Protein AF-A0A5N5H5I0-F1 (afdb_monomer)

Foldseek 3Di:
DLQVLLVVLVLVVLQVVCQVCVVVVNDDDPVSLVSNLSSCVSNVVVLSNVLSVLLRVLVVQLVVCLVVLVLVSNVVSLVSNVVSVVVPPDDDDQPAPVSLVSSLSSCVSVVNVVSNVVSVVVCVVSVHDDPPDPPPPPPPDD

Secondary structure (DSSP, 8-state):
-HHHHHHTT-HHHHHHHHHHHHHTT----HHHHHHHHHHHHHHT-HHHHHHHHHHHHHHHHHHHHHHHT-HHHHHHHHHHHHHHHHT--SS-----HHHHHHHHHHHHHTT-HHHHHHHHHHHHHTT---------------

Nearest PDB structures (foldseek):
  3qww-assembly1_A  TM=5.335E-01  e=7.896E-01  Mus musculus
  3ceq-assembly1_A  TM=4.896E-01  e=6.477E-01  Homo sapiens
  7ai4-assembly2_B  TM=5.114E-01  e=2.467E+00  Homo sapiens
  3ceq-assembly1_B  TM=4.580E-01  e=2.347E+00  Homo sapiens

Mean predicted aligned error: 10.32 Å

Solvent-accessible surface area (backbone atoms only — not c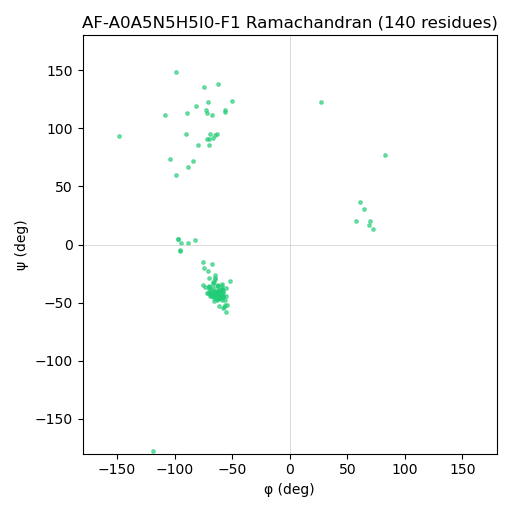omparable to full-atom values): 8029 Å² total; per-residue (Å²): 111,49,62,58,33,20,77,67,35,34,30,70,60,35,53,51,48,52,53,51,35,51,72,72,70,41,80,83,47,74,68,49,53,52,20,36,41,44,5,10,65,61,47,69,38,59,68,61,30,52,47,53,54,52,50,52,54,32,54,55,49,35,53,48,20,60,74,71,65,40,43,75,60,29,53,56,35,45,58,49,46,54,50,64,58,65,71,60,82,70,84,90,77,81,79,52,50,64,66,54,44,53,47,32,49,41,26,51,78,66,71,36,54,70,61,26,47,53,52,52,48,52,35,57,78,68,67,44,72,72,81,72,80,86,75,79,77,76,76,81,74,132

Organism: NCBI:txid2448454

Structure (mmCIF, N/CA/C/O backbone):
data_AF-A0A5N5H5I0-F1
#
_entry.id   AF-A0A5N5H5I0-F1
#
loop_
_atom_site.group_PDB
_atom_site.id
_atom_site.type_symbol
_atom_site.label_atom_id
_atom_site.label_alt_id
_atom_site.label_comp_id
_atom_site.label_asym_id
_atom_site.label_entity_id
_atom_site.label_seq_id
_atom_site.pdbx_PDB_ins_code
_atom_site.Cartn_x
_atom_site.Cartn_y
_atom_site.Cartn_z
_atom_site.occupancy
_atom_site.B_iso_or_equiv
_atom_site.auth_seq_id
_atom_site.auth_comp_id
_atom_site.auth_asym_id
_atom_site.auth_atom_id
_atom_site.pdbx_PDB_model_num
ATOM 1 N N . MET A 1 1 ? 10.653 10.377 -14.472 1.00 58.22 1 MET A N 1
ATOM 2 C CA . MET A 1 1 ? 11.503 9.477 -13.656 1.00 58.22 1 MET A CA 1
ATOM 3 C C . MET A 1 1 ? 11.112 8.014 -13.827 1.00 58.22 1 MET A C 1
ATOM 5 O O . MET A 1 1 ? 11.909 7.298 -14.410 1.00 58.22 1 MET A O 1
ATOM 9 N N . ALA A 1 2 ? 9.905 7.570 -13.445 1.00 58.53 2 ALA A N 1
ATOM 10 C CA . ALA A 1 2 ? 9.505 6.154 -13.564 1.00 58.53 2 ALA A CA 1
ATOM 11 C C . ALA A 1 2 ? 9.559 5.580 -15.002 1.00 58.53 2 ALA A C 1
ATOM 13 O O . ALA A 1 2 ? 9.937 4.431 -15.194 1.00 58.53 2 ALA A O 1
ATOM 14 N N . THR A 1 3 ? 9.268 6.391 -16.026 1.00 62.31 3 THR A N 1
ATOM 15 C CA . THR A 1 3 ? 9.395 5.995 -17.442 1.00 62.31 3 THR A CA 1
ATOM 16 C C . THR A 1 3 ? 10.836 5.723 -17.881 1.00 62.31 3 THR A C 1
ATOM 18 O O . THR A 1 3 ? 11.051 4.846 -18.708 1.00 62.31 3 THR A O 1
ATOM 21 N N . GLY A 1 4 ? 11.826 6.424 -17.317 1.00 64.50 4 GLY A N 1
ATOM 22 C CA . GLY A 1 4 ? 13.242 6.186 -17.623 1.00 64.50 4 GLY A CA 1
ATOM 23 C C . GLY A 1 4 ? 13.741 4.861 -17.044 1.00 64.50 4 GLY A C 1
ATOM 24 O O . GLY A 1 4 ? 14.411 4.103 -17.734 1.00 64.50 4 GLY A O 1
ATOM 25 N N . LEU A 1 5 ? 13.340 4.534 -15.810 1.00 65.00 5 LEU A N 1
ATOM 26 C CA . LEU A 1 5 ? 13.664 3.248 -15.175 1.00 65.00 5 LEU A CA 1
ATOM 27 C C . LEU A 1 5 ? 13.050 2.063 -15.931 1.00 65.00 5 LEU A C 1
ATOM 29 O O . LEU A 1 5 ? 13.684 1.015 -16.057 1.00 65.00 5 LEU A O 1
ATOM 33 N N . ALA A 1 6 ? 11.850 2.262 -16.485 1.00 61.81 6 ALA A N 1
ATOM 34 C CA . ALA A 1 6 ? 11.171 1.258 -17.288 1.00 61.81 6 ALA A CA 1
ATOM 35 C C . ALA A 1 6 ? 11.923 0.904 -18.575 1.00 61.81 6 ALA A C 1
ATOM 37 O O . ALA A 1 6 ? 12.109 -0.271 -18.871 1.00 61.81 6 ALA A O 1
ATOM 38 N N . ILE A 1 7 ? 12.413 1.915 -19.297 1.00 62.28 7 ILE A N 1
ATOM 39 C CA . ILE A 1 7 ? 13.142 1.732 -20.562 1.00 62.28 7 ILE A CA 1
ATOM 40 C C . ILE A 1 7 ? 14.473 0.994 -20.350 1.00 62.28 7 ILE A C 1
ATOM 42 O O . ILE A 1 7 ? 14.931 0.277 -21.235 1.00 62.28 7 ILE A O 1
ATOM 46 N N . HIS A 1 8 ? 15.092 1.147 -19.179 1.00 65.69 8 HIS A N 1
ATOM 47 C CA . HIS A 1 8 ? 16.409 0.583 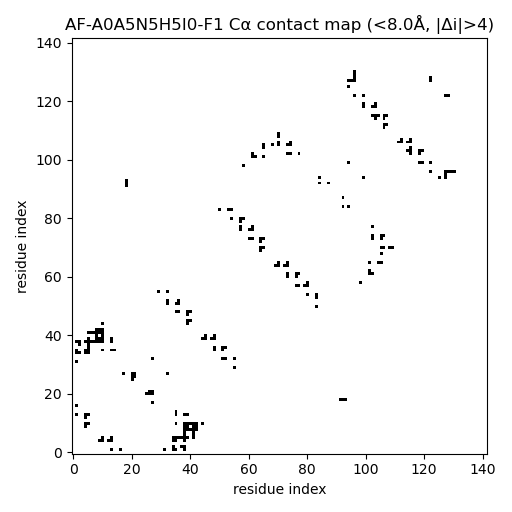-18.884 1.00 65.69 8 HIS A CA 1
ATOM 48 C C . HIS A 1 8 ? 16.378 -0.749 -18.121 1.00 65.69 8 HIS A C 1
ATOM 50 O O . HIS A 1 8 ? 17.443 -1.233 -17.747 1.00 65.69 8 HIS A O 1
ATOM 56 N N . GLY A 1 9 ? 15.201 -1.339 -17.870 1.00 63.03 9 GLY A N 1
ATOM 57 C CA . GLY A 1 9 ? 15.109 -2.611 -17.140 1.00 63.03 9 GLY A CA 1
ATOM 58 C C . GLY A 1 9 ? 15.681 -2.520 -15.719 1.00 63.03 9 GLY A C 1
ATOM 59 O O . GLY A 1 9 ? 16.329 -3.445 -15.235 1.00 63.03 9 GLY A O 1
ATOM 60 N N . LYS A 1 10 ? 15.479 -1.377 -15.055 1.00 72.75 10 LYS A N 1
ATOM 61 C CA . LYS A 1 10 ? 15.985 -1.103 -13.703 1.00 72.75 10 LYS A CA 1
ATOM 62 C C . LYS A 1 10 ? 14.895 -1.340 -12.659 1.00 72.75 10 LYS A C 1
ATOM 64 O O . LYS A 1 10 ? 14.484 -0.427 -11.948 1.00 72.75 10 LYS A O 1
ATOM 69 N N . GLY A 1 11 ? 14.381 -2.567 -12.604 1.00 73.31 11 GLY A N 1
ATOM 70 C CA . GLY A 1 11 ? 13.255 -2.933 -11.742 1.00 73.31 11 GLY A CA 1
ATOM 71 C C . GLY A 1 11 ? 13.528 -2.765 -10.239 1.00 73.31 11 GLY A C 1
ATOM 72 O O . GLY A 1 11 ? 12.652 -2.292 -9.525 1.00 73.31 11 GLY A O 1
ATOM 73 N N . ASN A 1 12 ? 14.754 -3.030 -9.772 1.00 77.06 12 ASN A N 1
ATOM 74 C CA . ASN A 1 12 ? 15.136 -2.787 -8.370 1.00 77.06 12 ASN A CA 1
ATOM 75 C C . ASN A 1 12 ? 15.112 -1.288 -8.019 1.00 77.06 12 ASN A C 1
ATOM 77 O O . ASN A 1 12 ? 14.532 -0.892 -7.014 1.00 77.06 12 ASN A O 1
ATOM 81 N N . GLU A 1 13 ? 15.644 -0.433 -8.899 1.00 79.50 13 GLU A N 1
ATOM 82 C CA . GLU A 1 13 ? 15.601 1.031 -8.725 1.00 79.50 13 GLU A CA 1
ATOM 83 C C . GLU A 1 13 ? 14.163 1.573 -8.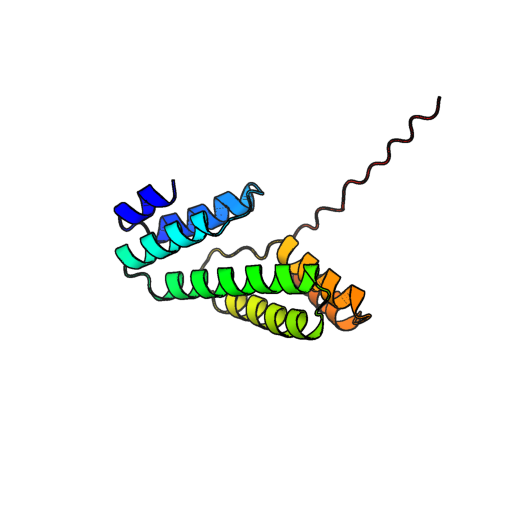779 1.00 79.50 13 GLU A C 1
ATOM 85 O O . GLU A 1 13 ? 13.853 2.620 -8.212 1.00 79.50 13 GLU A O 1
ATOM 90 N N . ALA A 1 14 ? 13.258 0.866 -9.462 1.00 78.56 14 ALA A N 1
ATOM 91 C CA . ALA A 1 14 ? 11.843 1.206 -9.481 1.00 78.56 14 ALA A CA 1
ATOM 92 C C . ALA A 1 14 ? 11.214 1.027 -8.082 1.00 78.56 14 ALA A C 1
ATOM 94 O O . ALA A 1 14 ? 10.452 1.886 -7.637 1.00 78.56 14 ALA A O 1
ATOM 95 N N . LEU A 1 15 ? 11.574 -0.032 -7.353 1.00 79.62 15 LEU A N 1
ATOM 96 C CA . LEU A 1 15 ? 11.126 -0.231 -5.971 1.00 79.62 15 LEU A CA 1
ATOM 97 C C . LEU A 1 15 ? 11.698 0.833 -5.029 1.00 79.62 15 LEU A C 1
ATOM 99 O O . LEU A 1 15 ? 10.943 1.448 -4.279 1.00 79.62 15 LEU A O 1
ATOM 103 N N . GLU A 1 16 ? 12.990 1.143 -5.149 1.00 81.38 16 GLU A N 1
ATOM 104 C CA . GLU A 1 16 ? 13.614 2.226 -4.375 1.00 81.38 16 GLU A CA 1
ATOM 105 C C . GLU A 1 16 ? 12.931 3.577 -4.630 1.00 81.38 16 GLU A C 1
ATOM 107 O O . GLU A 1 16 ? 12.713 4.365 -3.708 1.00 81.38 16 GLU A O 1
ATOM 112 N N . LEU A 1 17 ? 12.528 3.849 -5.877 1.00 81.75 17 LEU A N 1
ATOM 113 C CA . LEU A 1 17 ? 11.790 5.063 -6.216 1.00 81.75 17 LEU A CA 1
ATOM 114 C C . LEU A 1 17 ? 10.438 5.131 -5.494 1.00 81.75 17 LEU A C 1
ATOM 116 O O . LEU A 1 17 ? 10.042 6.216 -5.062 1.00 81.75 17 LEU A O 1
ATOM 120 N N . LEU A 1 18 ? 9.730 4.005 -5.357 1.00 81.62 18 LEU A N 1
ATOM 121 C CA . LEU A 1 18 ? 8.477 3.952 -4.603 1.00 81.62 18 LEU A CA 1
ATOM 122 C C . LEU A 1 18 ? 8.710 4.330 -3.135 1.00 81.62 18 LEU A C 1
ATOM 124 O O . LEU A 1 18 ? 7.993 5.180 -2.599 1.00 81.62 18 LEU A O 1
ATOM 128 N N . ASP A 1 19 ? 9.754 3.773 -2.522 1.00 79.62 19 ASP A N 1
ATOM 129 C CA . ASP A 1 19 ? 10.118 4.055 -1.134 1.00 79.62 19 ASP A CA 1
ATOM 130 C C . ASP A 1 19 ? 10.497 5.518 -0.916 1.00 79.62 19 ASP A C 1
ATOM 132 O O . ASP A 1 19 ? 10.029 6.139 0.044 1.00 79.62 19 ASP A O 1
ATOM 136 N N . VAL A 1 20 ? 11.302 6.082 -1.822 1.00 82.88 20 VAL A N 1
ATOM 137 C CA . VAL A 1 20 ? 11.727 7.488 -1.790 1.00 82.88 20 VAL A CA 1
ATOM 138 C C . VAL A 1 20 ? 10.533 8.425 -1.945 1.00 82.88 20 VAL A C 1
ATOM 140 O O . VAL A 1 20 ? 10.411 9.389 -1.182 1.00 82.88 20 VAL A O 1
ATOM 143 N N . MET A 1 21 ? 9.635 8.152 -2.899 1.00 81.50 21 MET A N 1
ATOM 144 C CA . MET A 1 21 ? 8.423 8.951 -3.102 1.00 81.50 21 MET A CA 1
ATOM 145 C C . MET A 1 21 ? 7.580 8.971 -1.833 1.00 81.50 21 MET A C 1
ATOM 147 O O . MET A 1 21 ? 7.302 10.038 -1.283 1.00 81.50 21 MET A O 1
ATOM 151 N N . GLU A 1 22 ? 7.247 7.794 -1.314 1.00 77.06 22 GLU A N 1
ATOM 152 C CA . GLU A 1 22 ? 6.434 7.702 -0.113 1.00 77.06 22 GLU A CA 1
ATOM 153 C C . GLU A 1 22 ? 7.178 8.258 1.123 1.00 77.06 22 GLU A C 1
ATOM 155 O O . GLU A 1 22 ? 6.548 8.760 2.046 1.00 77.06 22 GLU A O 1
ATOM 160 N N . GLY A 1 23 ? 8.510 8.137 1.199 1.00 74.50 23 GLY A N 1
ATOM 161 C CA . GLY A 1 23 ? 9.336 8.639 2.311 1.00 74.50 23 GLY A CA 1
ATOM 162 C C . GLY A 1 23 ? 9.412 10.163 2.337 1.00 74.50 23 GLY A C 1
ATOM 163 O O . GLY A 1 23 ? 9.466 10.773 3.400 1.00 74.50 23 GLY A O 1
ATOM 164 N N . SER A 1 24 ? 9.299 10.774 1.161 1.00 79.69 24 SER A N 1
ATOM 165 C CA . SER A 1 24 ? 9.183 12.222 0.983 1.00 79.69 24 SER A CA 1
ATOM 166 C C . SER A 1 24 ? 7.745 12.730 1.179 1.00 79.69 24 SER A C 1
ATOM 168 O O . SER A 1 24 ? 7.473 13.907 0.954 1.00 79.69 24 SER A O 1
ATOM 170 N N . GLY A 1 25 ? 6.802 11.858 1.561 1.00 73.94 25 GLY A N 1
ATOM 171 C CA . GLY A 1 25 ? 5.378 12.188 1.695 1.00 73.94 25 GLY A CA 1
ATOM 172 C C . GLY A 1 25 ? 4.652 12.383 0.359 1.00 73.94 25 GLY A C 1
ATOM 173 O O . GLY A 1 25 ? 3.539 12.905 0.331 1.00 73.94 25 GLY A O 1
ATOM 174 N N . ILE A 1 26 ? 5.264 11.984 -0.758 1.00 80.88 26 ILE A N 1
ATOM 175 C CA . ILE A 1 26 ? 4.667 12.071 -2.091 1.00 80.88 26 ILE A CA 1
ATOM 176 C C . ILE A 1 26 ? 3.897 10.780 -2.352 1.00 80.88 26 ILE A C 1
ATOM 178 O O . ILE A 1 26 ? 4.483 9.708 -2.501 1.00 80.88 26 ILE A O 1
ATOM 182 N N . LYS A 1 27 ? 2.570 10.886 -2.450 1.00 79.50 27 LYS A N 1
ATOM 183 C CA . LYS A 1 27 ? 1.702 9.729 -2.674 1.00 79.50 27 LYS A CA 1
ATOM 184 C C . LYS A 1 27 ? 1.857 9.176 -4.103 1.00 79.50 27 LYS A C 1
ATOM 186 O O . LYS A 1 27 ? 1.588 9.905 -5.064 1.00 79.50 27 LYS A O 1
ATOM 191 N N . PRO A 1 28 ? 2.217 7.891 -4.272 1.00 83.31 28 PRO A N 1
ATOM 192 C CA . PRO A 1 28 ? 2.223 7.229 -5.571 1.00 83.31 28 PRO A CA 1
ATOM 193 C C . PRO A 1 28 ? 0.814 7.184 -6.163 1.00 83.31 28 PRO A C 1
ATOM 195 O O . PRO A 1 28 ? -0.162 6.903 -5.464 1.00 83.31 28 PRO A O 1
ATOM 198 N N . ASN A 1 29 ? 0.698 7.437 -7.464 1.00 84.19 29 ASN A N 1
ATOM 199 C CA . ASN A 1 29 ? -0.576 7.391 -8.179 1.00 84.19 29 ASN A CA 1
ATOM 200 C C . ASN A 1 29 ? -0.558 6.323 -9.286 1.00 84.19 29 ASN A C 1
ATOM 202 O O . ASN A 1 29 ? 0.423 5.598 -9.463 1.00 84.19 29 ASN A O 1
ATOM 206 N N . ALA A 1 30 ? -1.652 6.223 -10.046 1.00 84.38 30 ALA A N 1
ATOM 207 C CA . ALA A 1 30 ? -1.779 5.245 -11.127 1.00 84.38 30 ALA A CA 1
ATOM 208 C C . ALA A 1 30 ? -0.643 5.343 -12.164 1.00 84.38 30 ALA A C 1
ATOM 210 O O . ALA A 1 30 ? -0.151 4.316 -12.633 1.00 84.38 30 ALA A O 1
ATOM 211 N N . VAL A 1 31 ? -0.181 6.559 -12.482 1.00 87.81 31 VAL A N 1
ATOM 212 C CA . VAL A 1 31 ? 0.931 6.783 -13.420 1.00 87.81 31 VAL A CA 1
ATOM 213 C C . VAL A 1 31 ? 2.240 6.257 -12.835 1.00 87.81 31 VAL A C 1
ATOM 215 O O . VAL A 1 31 ? 2.985 5.575 -13.537 1.00 87.81 31 VAL A O 1
ATOM 218 N N . THR A 1 32 ? 2.498 6.508 -11.546 1.00 86.75 32 THR A N 1
ATOM 219 C CA . THR A 1 32 ? 3.668 5.971 -10.839 1.00 86.75 32 THR A CA 1
ATOM 220 C C . THR A 1 32 ? 3.709 4.453 -10.942 1.00 86.75 32 THR A C 1
ATOM 222 O O . THR A 1 32 ? 4.653 3.910 -11.508 1.00 86.75 32 THR A O 1
ATOM 225 N N . PHE A 1 33 ? 2.662 3.768 -10.478 1.00 87.94 33 PHE A N 1
ATOM 226 C CA . PHE A 1 33 ? 2.621 2.307 -10.484 1.00 87.94 33 PHE A CA 1
ATOM 227 C C . PHE A 1 33 ? 2.687 1.711 -11.894 1.00 87.94 33 PHE A C 1
ATOM 229 O O . PHE A 1 33 ? 3.316 0.676 -12.077 1.00 87.94 33 PHE A O 1
ATOM 236 N N . THR A 1 34 ? 2.096 2.363 -12.900 1.00 89.19 34 THR A N 1
ATOM 237 C CA . THR A 1 34 ? 2.217 1.923 -14.301 1.00 89.19 34 THR A CA 1
ATOM 238 C C . THR A 1 34 ? 3.676 1.941 -14.763 1.00 89.19 34 THR A C 1
ATOM 240 O O . THR A 1 34 ? 4.141 0.989 -15.386 1.00 89.19 34 THR A O 1
ATOM 243 N N . GLY A 1 35 ? 4.423 2.995 -14.419 1.00 88.38 35 GLY A N 1
ATOM 244 C CA . GLY A 1 35 ? 5.856 3.075 -14.704 1.00 88.38 35 GLY A CA 1
ATOM 245 C C . GLY A 1 35 ? 6.668 2.004 -13.971 1.00 88.38 35 GLY A C 1
ATOM 246 O O . GLY A 1 35 ? 7.525 1.373 -14.584 1.00 88.38 35 GLY A O 1
ATOM 247 N N . LEU A 1 36 ? 6.360 1.753 -12.693 1.00 87.19 36 LEU A N 1
ATOM 248 C CA . LEU A 1 36 ? 7.026 0.717 -11.894 1.00 87.19 36 LEU A CA 1
ATOM 249 C C . LEU A 1 36 ? 6.785 -0.690 -12.455 1.00 87.19 36 LEU A C 1
ATOM 251 O O . LEU A 1 36 ? 7.732 -1.442 -12.661 1.00 87.19 36 LEU A O 1
ATOM 255 N N . LEU A 1 37 ? 5.532 -1.020 -12.777 1.00 89.75 37 LEU A N 1
ATOM 256 C CA . LEU A 1 37 ? 5.166 -2.302 -13.384 1.00 89.75 37 LEU A CA 1
ATOM 257 C C . LEU A 1 37 ? 5.857 -2.499 -14.734 1.00 89.75 37 LEU A C 1
ATOM 259 O O . LEU A 1 37 ? 6.372 -3.579 -15.004 1.00 89.75 37 LEU A O 1
ATOM 263 N N . SER A 1 38 ? 5.926 -1.447 -15.556 1.00 89.50 38 SER A N 1
ATOM 264 C CA . SER A 1 38 ? 6.661 -1.491 -16.820 1.00 89.50 38 SER A CA 1
ATOM 265 C C . SER A 1 38 ? 8.148 -1.792 -16.597 1.00 89.50 38 SER A C 1
ATOM 267 O O . SER A 1 38 ? 8.708 -2.628 -17.304 1.00 89.50 38 SER A O 1
ATOM 269 N N . ALA A 1 39 ? 8.781 -1.201 -15.579 1.00 88.00 39 ALA A N 1
ATOM 270 C CA . ALA A 1 39 ? 10.160 -1.532 -15.217 1.00 88.00 39 ALA A CA 1
ATOM 271 C C . ALA A 1 39 ? 10.320 -2.990 -14.782 1.00 88.00 39 ALA A C 1
ATOM 273 O O . ALA A 1 39 ? 11.220 -3.665 -15.281 1.00 88.00 39 ALA A O 1
ATOM 274 N N . CYS A 1 40 ? 9.427 -3.512 -13.940 1.00 86.62 40 CYS A N 1
ATOM 275 C CA . CYS A 1 40 ? 9.434 -4.926 -13.560 1.00 86.62 40 CYS A CA 1
ATOM 276 C C . CYS A 1 40 ? 9.290 -5.850 -14.781 1.00 86.62 40 CYS A C 1
ATOM 278 O O . CYS A 1 40 ? 10.049 -6.810 -14.905 1.00 86.62 40 CYS A O 1
ATOM 280 N N . CYS A 1 41 ? 8.398 -5.523 -15.726 1.00 88.50 41 CYS A N 1
ATOM 281 C CA . CYS A 1 41 ? 8.218 -6.286 -16.963 1.00 88.50 41 CYS A CA 1
ATOM 282 C C . CYS A 1 41 ? 9.490 -6.334 -17.821 1.00 88.50 41 CYS A C 1
ATOM 284 O O . CYS A 1 41 ? 9.859 -7.407 -18.288 1.00 88.50 41 CYS A O 1
ATOM 286 N N . HIS A 1 42 ? 10.182 -5.203 -18.004 1.00 87.31 42 HIS A N 1
ATOM 287 C CA . HIS A 1 42 ? 11.432 -5.159 -18.777 1.00 87.31 42 HIS A CA 1
ATOM 288 C C . HIS A 1 42 ? 12.605 -5.843 -18.059 1.00 87.31 42 HIS A C 1
ATOM 290 O O . HIS A 1 42 ? 13.553 -6.271 -18.710 1.00 87.31 42 HIS A O 1
ATOM 296 N N . SER A 1 43 ? 12.538 -5.959 -16.730 1.00 86.06 43 SER A N 1
ATOM 297 C CA . SER A 1 43 ? 13.602 -6.535 -15.893 1.00 86.06 43 SER A CA 1
ATOM 298 C C . SER A 1 43 ? 13.399 -8.020 -15.574 1.00 86.06 43 SER A C 1
ATOM 300 O O . SER A 1 43 ? 14.251 -8.617 -14.925 1.00 86.06 43 SER A O 1
ATOM 302 N N . GLY A 1 44 ? 12.263 -8.614 -15.960 1.00 87.50 44 GLY A N 1
ATOM 303 C CA . GLY A 1 44 ? 11.910 -9.991 -15.591 1.00 87.50 44 GLY A CA 1
ATOM 304 C C . GLY A 1 44 ? 11.584 -10.191 -14.102 1.00 87.50 44 GLY A C 1
ATOM 305 O O . GLY A 1 44 ? 11.563 -11.325 -13.633 1.00 87.50 44 GLY A O 1
ATOM 306 N N . LEU A 1 45 ? 11.313 -9.110 -13.364 1.00 85.69 45 LEU A N 1
ATOM 307 C CA . LEU A 1 45 ? 11.004 -9.124 -11.929 1.00 85.69 45 LEU A CA 1
ATOM 308 C C . LEU A 1 45 ? 9.515 -9.413 -11.697 1.00 85.69 45 LEU A C 1
ATOM 310 O O . LEU A 1 45 ? 8.714 -8.516 -11.414 1.00 85.69 45 LEU A O 1
ATOM 314 N N . LEU A 1 46 ? 9.122 -10.667 -11.934 1.00 87.12 46 LEU A N 1
ATOM 315 C CA . LEU A 1 46 ? 7.722 -11.091 -11.882 1.00 87.12 46 LEU A CA 1
ATOM 316 C C . LEU A 1 46 ? 7.117 -10.923 -10.482 1.00 87.12 46 LEU A C 1
ATOM 318 O O . LEU A 1 46 ? 6.016 -10.387 -10.361 1.00 87.12 46 LEU A O 1
ATOM 322 N N . GLU A 1 47 ? 7.826 -11.358 -9.441 1.00 85.06 47 GLU A N 1
ATOM 323 C CA . GLU A 1 47 ? 7.317 -11.358 -8.064 1.00 85.06 47 GLU A CA 1
ATOM 324 C C . GLU A 1 47 ? 7.107 -9.932 -7.543 1.00 85.06 47 GLU A C 1
ATOM 326 O O . GLU A 1 47 ? 6.065 -9.603 -6.974 1.00 85.06 47 GLU A O 1
ATOM 331 N N . GLU A 1 48 ? 8.052 -9.042 -7.830 1.00 84.81 48 GLU A N 1
ATOM 332 C CA . GLU A 1 48 ? 7.998 -7.620 -7.510 1.00 84.81 48 GLU A CA 1
ATOM 333 C C . GLU A 1 48 ? 6.862 -6.931 -8.275 1.00 84.81 48 GLU A C 1
ATOM 335 O O . GLU A 1 48 ? 6.101 -6.142 -7.709 1.00 84.81 48 GLU A O 1
ATOM 340 N N . GLY A 1 49 ? 6.693 -7.269 -9.558 1.00 88.00 49 GLY A N 1
ATOM 341 C CA . GLY A 1 4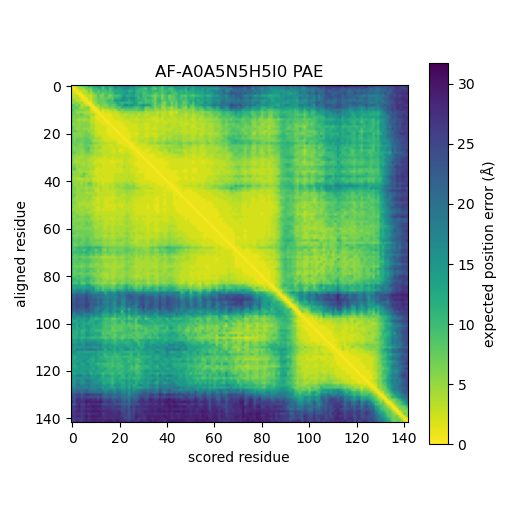9 ? 5.589 -6.773 -10.374 1.00 88.00 49 GLY A CA 1
ATOM 342 C C . GLY A 1 49 ? 4.222 -7.193 -9.824 1.00 88.00 49 GLY A C 1
ATOM 343 O O . GLY A 1 49 ? 3.314 -6.366 -9.700 1.00 88.00 49 GLY A O 1
ATOM 344 N N . LEU A 1 50 ? 4.068 -8.463 -9.438 1.00 89.56 50 LEU A N 1
ATOM 345 C CA . LEU A 1 50 ? 2.838 -8.977 -8.828 1.00 89.56 50 LEU A CA 1
ATOM 346 C C . LEU A 1 50 ? 2.566 -8.331 -7.467 1.00 89.56 50 LEU A C 1
ATOM 348 O O . LEU A 1 50 ? 1.422 -7.956 -7.182 1.00 89.56 50 LEU A O 1
ATOM 352 N N . TYR A 1 51 ? 3.605 -8.139 -6.656 1.00 86.06 51 TYR A N 1
ATOM 353 C CA . TYR A 1 51 ? 3.520 -7.408 -5.397 1.00 86.06 51 TYR A CA 1
ATOM 354 C C . TYR A 1 51 ? 2.991 -5.985 -5.615 1.00 86.06 51 TYR A C 1
ATOM 356 O O . TYR A 1 51 ? 1.963 -5.619 -5.039 1.00 86.06 51 TYR A O 1
ATOM 364 N N . LEU A 1 52 ? 3.617 -5.208 -6.506 1.00 86.19 52 LEU A N 1
ATOM 365 C CA . LEU A 1 52 ? 3.210 -3.834 -6.819 1.00 86.19 52 LEU A CA 1
ATOM 366 C C . LEU A 1 52 ? 1.766 -3.757 -7.320 1.00 86.19 52 LEU A C 1
ATOM 368 O O . LEU A 1 52 ? 1.005 -2.866 -6.930 1.00 86.19 52 LEU A O 1
ATOM 372 N N . PHE A 1 53 ? 1.364 -4.707 -8.160 1.00 89.81 53 PHE A N 1
ATOM 373 C CA . PHE A 1 53 ? 0.005 -4.785 -8.680 1.00 89.81 53 PHE A CA 1
ATOM 374 C C . PHE A 1 53 ? -1.026 -5.033 -7.574 1.00 89.81 53 PHE A C 1
ATOM 376 O O . PHE A 1 53 ? -2.075 -4.380 -7.519 1.00 89.81 53 PHE A O 1
ATOM 383 N N . HIS A 1 54 ? -0.739 -5.970 -6.671 1.00 89.44 54 HIS A N 1
ATOM 384 C CA . HIS A 1 54 ? -1.617 -6.273 -5.547 1.00 89.44 54 HIS A CA 1
ATOM 385 C C . HIS A 1 54 ? -1.648 -5.156 -4.503 1.00 89.44 54 HIS A C 1
ATOM 387 O O . HIS A 1 54 ? -2.723 -4.876 -3.956 1.00 89.44 54 HIS A O 1
ATOM 393 N N . LEU A 1 55 ? -0.516 -4.491 -4.272 1.00 85.94 55 LEU A N 1
ATOM 394 C CA . LEU A 1 55 ? -0.406 -3.324 -3.408 1.00 85.94 55 LEU A CA 1
ATOM 395 C C . LEU A 1 55 ? -1.279 -2.179 -3.929 1.00 85.94 55 LEU A C 1
ATOM 397 O O . LEU A 1 55 ? -2.152 -1.703 -3.202 1.00 85.94 55 LEU A O 1
ATOM 401 N N . MET A 1 56 ? -1.120 -1.802 -5.205 1.00 88.44 56 MET A N 1
ATOM 402 C CA . MET A 1 56 ? -1.918 -0.754 -5.853 1.00 88.44 56 MET A CA 1
ATOM 403 C C . MET A 1 56 ? -3.418 -1.041 -5.718 1.00 88.44 56 MET A C 1
ATOM 405 O O . MET A 1 56 ? -4.166 -0.201 -5.219 1.00 88.44 56 MET A O 1
ATOM 409 N N . LYS A 1 57 ? -3.857 -2.252 -6.089 1.00 90.69 57 LYS A N 1
ATOM 410 C CA . LYS A 1 57 ? -5.270 -2.650 -5.991 1.00 90.69 57 LYS A CA 1
ATOM 411 C C . LYS A 1 57 ? -5.813 -2.538 -4.570 1.00 90.69 57 LYS A C 1
ATOM 413 O O . LYS A 1 57 ? -6.921 -2.040 -4.379 1.00 90.69 57 LYS A O 1
ATOM 418 N N . SER A 1 58 ? -5.049 -3.006 -3.585 1.00 88.44 58 SER A N 1
ATOM 419 C CA . SER A 1 58 ? -5.484 -3.011 -2.187 1.00 88.44 58 SER A CA 1
ATOM 420 C C . SER A 1 58 ? -5.554 -1.591 -1.622 1.00 88.44 58 SER A C 1
ATOM 422 O O . SER A 1 58 ? -6.567 -1.245 -1.022 1.00 88.44 58 SER A O 1
ATOM 424 N N . LYS A 1 59 ? -4.553 -0.736 -1.887 1.00 85.31 59 LYS A N 1
ATOM 425 C CA . LYS A 1 59 ? -4.565 0.679 -1.474 1.00 85.31 59 LYS A CA 1
ATOM 426 C C . LYS A 1 59 ? -5.721 1.456 -2.114 1.00 85.31 59 LYS A C 1
ATOM 428 O O . LYS A 1 59 ? -6.426 2.191 -1.424 1.00 85.31 59 LYS A O 1
ATOM 433 N N . SER A 1 60 ? -5.959 1.273 -3.416 1.00 88.06 60 SER A N 1
ATOM 434 C CA . SER A 1 60 ? -7.078 1.921 -4.113 1.00 88.06 60 SER A CA 1
ATOM 435 C C . SER A 1 60 ? -8.431 1.502 -3.541 1.00 88.06 60 SER A C 1
ATOM 437 O O . SER A 1 60 ? -9.277 2.357 -3.280 1.00 88.06 60 SER A O 1
ATOM 439 N N . LEU A 1 61 ? -8.627 0.203 -3.300 1.00 89.75 61 LEU A N 1
ATOM 440 C CA . LEU A 1 61 ? -9.887 -0.298 -2.763 1.00 89.75 61 LEU A CA 1
ATOM 441 C C . LEU A 1 61 ? -10.094 0.117 -1.302 1.00 89.75 61 LEU A C 1
ATOM 443 O O . LEU A 1 61 ? -11.200 0.505 -0.940 1.00 89.75 61 LEU A O 1
ATOM 447 N N . LEU A 1 62 ? -9.039 0.118 -0.482 1.00 86.75 62 LEU A N 1
ATOM 448 C CA . LEU A 1 62 ? -9.096 0.595 0.901 1.00 86.75 62 LEU A CA 1
ATOM 449 C C . LEU A 1 62 ? -9.491 2.077 0.962 1.00 86.75 62 LEU A C 1
ATOM 451 O O . LEU A 1 62 ? -10.344 2.457 1.761 1.00 86.75 62 LEU A O 1
ATOM 455 N N . SER A 1 63 ? -8.925 2.902 0.075 1.00 85.06 63 SER A N 1
ATOM 456 C CA . SER A 1 63 ? -9.296 4.315 -0.047 1.00 85.06 63 SER A CA 1
ATOM 457 C C . SER A 1 63 ? -10.770 4.493 -0.421 1.00 85.06 63 SER A C 1
ATOM 459 O O . SER A 1 63 ? -11.422 5.383 0.119 1.00 85.06 63 SER A O 1
ATOM 461 N N . ALA A 1 64 ? -11.304 3.659 -1.319 1.00 88.06 64 ALA A N 1
ATOM 462 C CA . ALA A 1 64 ? -12.719 3.688 -1.682 1.00 88.06 64 ALA A CA 1
ATOM 463 C C . ALA A 1 64 ? -13.620 3.235 -0.519 1.00 88.06 64 ALA A C 1
ATOM 465 O O . ALA A 1 64 ? -14.624 3.884 -0.241 1.00 88.06 64 ALA A O 1
ATOM 466 N N . CYS A 1 65 ? -13.237 2.178 0.207 1.00 87.94 65 CYS A N 1
ATOM 467 C CA . CYS A 1 65 ? -13.966 1.712 1.392 1.00 87.94 65 CYS A CA 1
ATOM 468 C C . CYS A 1 65 ? -14.043 2.806 2.462 1.00 87.94 65 CYS A C 1
ATOM 470 O O . CYS A 1 65 ? -15.104 3.028 3.035 1.00 87.94 65 CYS A O 1
ATOM 472 N N . ASN A 1 66 ? -12.940 3.529 2.683 1.00 81.94 66 ASN A N 1
ATOM 473 C CA . ASN A 1 66 ? -12.898 4.653 3.615 1.00 81.94 66 ASN A CA 1
ATOM 474 C C . ASN A 1 66 ? -13.806 5.812 3.160 1.00 81.94 66 ASN A C 1
ATOM 476 O O . ASN A 1 66 ? -14.531 6.381 3.967 1.00 81.94 66 ASN A O 1
ATOM 480 N N . LEU A 1 67 ? -13.812 6.135 1.860 1.00 85.06 67 LEU A N 1
ATOM 481 C CA . LEU A 1 67 ? -14.656 7.197 1.299 1.00 85.06 67 LEU A CA 1
ATOM 482 C C . LEU A 1 67 ? -16.157 6.887 1.409 1.00 85.06 67 LEU A C 1
ATOM 484 O O . LEU A 1 67 ? -16.951 7.782 1.681 1.00 85.06 67 LEU A O 1
ATOM 488 N N . HIS A 1 68 ? -16.545 5.634 1.172 1.00 87.94 68 HIS A N 1
ATOM 489 C CA . HIS A 1 68 ? -17.948 5.214 1.142 1.00 87.94 68 HIS A CA 1
ATOM 490 C C . HIS A 1 68 ? -18.451 4.628 2.469 1.00 87.94 68 HIS A C 1
ATOM 492 O O . HIS A 1 68 ? -19.634 4.317 2.579 1.00 87.94 68 HIS A O 1
ATOM 498 N N . GLY A 1 69 ? -17.578 4.469 3.467 1.00 85.06 69 GLY A N 1
ATOM 499 C CA . GLY A 1 69 ? -17.930 3.879 4.759 1.00 85.06 69 GLY A CA 1
ATOM 500 C C . GLY A 1 69 ? -18.230 2.375 4.708 1.00 85.06 69 GLY A C 1
ATOM 501 O O . GLY A 1 69 ? -18.884 1.862 5.613 1.00 85.06 69 GLY A O 1
ATOM 502 N N . ASP A 1 70 ? -17.772 1.647 3.681 1.00 88.44 70 ASP A N 1
ATOM 503 C CA . ASP A 1 70 ? -17.944 0.187 3.603 1.00 88.44 70 ASP A CA 1
ATOM 504 C C . ASP A 1 70 ? -16.904 -0.521 4.481 1.00 88.44 70 ASP A C 1
ATOM 506 O O . ASP A 1 70 ? -15.821 -0.928 4.045 1.00 88.44 70 ASP A O 1
ATOM 510 N N . VAL A 1 71 ? -17.249 -0.657 5.758 1.00 85.12 71 VAL A N 1
ATOM 511 C CA . VAL A 1 71 ? -16.403 -1.285 6.776 1.00 85.12 71 VAL A CA 1
ATOM 512 C C . VAL A 1 71 ? -16.137 -2.758 6.467 1.00 85.12 71 VAL A C 1
ATOM 514 O O . VAL A 1 71 ? -15.019 -3.240 6.658 1.00 85.12 71 VAL A O 1
ATOM 517 N N . ALA A 1 72 ? -17.147 -3.498 6.004 1.00 86.44 72 ALA A N 1
ATOM 518 C CA . ALA A 1 72 ? -17.035 -4.939 5.796 1.00 86.44 72 ALA A CA 1
ATOM 519 C C . ALA A 1 72 ? -16.066 -5.265 4.653 1.00 86.44 72 ALA A C 1
ATOM 521 O O . ALA A 1 72 ? -15.285 -6.220 4.740 1.00 86.44 72 ALA A O 1
ATOM 522 N N . MET A 1 73 ? -16.091 -4.465 3.586 1.00 87.62 73 MET A N 1
ATOM 523 C CA . MET A 1 73 ? -15.099 -4.550 2.522 1.00 87.62 73 MET A CA 1
ATOM 524 C C . MET A 1 73 ? -13.739 -4.021 2.989 1.00 87.62 73 MET A C 1
ATOM 526 O O . MET A 1 73 ? -12.724 -4.677 2.741 1.00 87.62 73 MET A O 1
ATOM 530 N N . GLY A 1 74 ? -13.716 -2.911 3.733 1.00 88.38 74 GLY A N 1
ATOM 531 C CA . GLY A 1 74 ? -12.503 -2.322 4.301 1.00 88.38 74 GLY A CA 1
ATOM 532 C C . GLY A 1 74 ? -11.692 -3.296 5.163 1.00 88.38 74 GLY A C 1
ATOM 533 O O . GLY A 1 74 ? -10.484 -3.411 4.972 1.00 88.38 74 GLY A O 1
ATOM 534 N N . ASP A 1 75 ? -12.347 -4.075 6.029 1.00 84.00 75 ASP A N 1
ATOM 535 C CA . ASP A 1 75 ? -11.724 -5.124 6.857 1.00 84.00 75 ASP A CA 1
ATOM 536 C C . ASP A 1 75 ? -11.026 -6.199 6.009 1.00 84.00 75 ASP A C 1
ATOM 538 O O . ASP A 1 75 ? -9.859 -6.541 6.233 1.00 84.00 75 ASP A O 1
ATOM 542 N N . LYS A 1 76 ? -11.719 -6.708 4.983 1.00 87.44 76 LYS A N 1
ATOM 543 C CA . LYS A 1 76 ? -11.186 -7.748 4.089 1.00 87.44 76 LYS A CA 1
ATOM 544 C C . LYS A 1 76 ? -9.969 -7.246 3.320 1.00 87.44 76 LYS A C 1
ATOM 546 O O . LYS A 1 76 ? -8.973 -7.961 3.189 1.00 87.44 76 LYS A O 1
ATOM 551 N N . VAL A 1 77 ? -10.052 -6.020 2.812 1.00 88.56 77 VAL A N 1
ATOM 552 C CA . VAL A 1 77 ? -8.977 -5.385 2.042 1.00 88.56 77 VAL A CA 1
ATOM 553 C C . VAL A 1 77 ? -7.794 -5.062 2.939 1.00 88.56 77 VAL A C 1
ATOM 555 O O . VAL A 1 77 ? -6.660 -5.347 2.568 1.00 88.56 77 VAL A O 1
ATOM 558 N N . GLY A 1 78 ? -8.056 -4.568 4.145 1.00 85.06 78 GLY A N 1
ATOM 559 C CA . GLY A 1 78 ? -7.054 -4.317 5.167 1.00 85.06 78 GLY A CA 1
ATOM 560 C C . GLY A 1 78 ? -6.235 -5.536 5.535 1.00 85.06 78 GLY A C 1
ATOM 561 O O . GLY A 1 78 ? -5.010 -5.523 5.445 1.00 85.06 78 GLY A O 1
ATOM 562 N N . LYS A 1 79 ? -6.914 -6.636 5.869 1.00 83.50 79 LYS A N 1
ATOM 563 C CA . LYS A 1 79 ? -6.260 -7.918 6.164 1.00 83.50 79 LYS A CA 1
ATOM 564 C C . LYS A 1 79 ? -5.434 -8.418 4.981 1.00 83.50 79 LYS A C 1
ATOM 566 O O . LYS A 1 79 ? -4.346 -8.955 5.174 1.00 83.50 79 LYS A O 1
ATOM 571 N N . LYS A 1 80 ? -5.923 -8.233 3.750 1.00 85.88 80 LYS A N 1
ATOM 572 C CA . LYS A 1 80 ? -5.172 -8.589 2.539 1.00 85.88 80 LYS A CA 1
ATOM 573 C C . LYS A 1 80 ? -3.925 -7.718 2.362 1.00 85.88 80 LYS A C 1
ATOM 575 O O . LYS A 1 80 ? -2.870 -8.263 2.056 1.00 85.88 80 LYS A O 1
ATOM 580 N N . LEU A 1 81 ? -4.032 -6.410 2.588 1.00 84.06 81 LEU A N 1
ATOM 581 C CA . LEU A 1 81 ? -2.917 -5.465 2.516 1.00 84.06 81 LEU A CA 1
ATOM 582 C C . LEU A 1 81 ? -1.819 -5.828 3.526 1.00 84.06 81 LEU A C 1
ATOM 584 O O . LEU A 1 81 ? -0.656 -5.928 3.145 1.00 84.06 81 LEU A O 1
ATOM 588 N N . LEU A 1 82 ? -2.194 -6.137 4.772 1.00 79.25 82 LEU A N 1
ATOM 589 C CA . LEU A 1 82 ? -1.254 -6.589 5.805 1.00 79.25 82 LEU A CA 1
ATOM 590 C C . LEU A 1 82 ? -0.526 -7.883 5.406 1.00 79.25 82 LEU A C 1
ATOM 592 O O . LEU A 1 82 ? 0.676 -7.994 5.624 1.00 79.25 82 LEU A O 1
ATOM 596 N N . ARG A 1 83 ? -1.227 -8.835 4.770 1.00 81.94 83 ARG A N 1
ATOM 597 C CA . ARG A 1 83 ? -0.628 -10.093 4.283 1.00 81.94 83 ARG A CA 1
ATOM 598 C C . ARG A 1 83 ? 0.343 -9.893 3.122 1.00 81.94 83 ARG A C 1
ATOM 600 O O . ARG A 1 83 ? 1.398 -10.518 3.103 1.00 81.94 83 ARG A O 1
ATOM 607 N N . ILE A 1 84 ? -0.019 -9.042 2.157 1.00 79.31 84 ILE A N 1
ATOM 608 C CA . ILE A 1 84 ? 0.858 -8.676 1.031 1.00 79.31 84 ILE A CA 1
ATOM 609 C C . ILE A 1 84 ? 2.162 -8.083 1.572 1.00 79.31 84 ILE A C 1
ATOM 611 O O . ILE A 1 84 ? 3.239 -8.412 1.086 1.00 79.31 84 ILE A O 1
ATOM 615 N N . GLN A 1 85 ? 2.061 -7.274 2.625 1.00 68.81 85 GLN A N 1
ATOM 616 C CA . GLN A 1 85 ? 3.208 -6.638 3.255 1.00 68.81 85 GLN A CA 1
ATOM 617 C C . GLN A 1 85 ? 4.047 -7.598 4.114 1.00 68.81 85 GLN A C 1
ATOM 619 O O . GLN A 1 85 ? 5.265 -7.474 4.146 1.00 68.81 85 GLN A O 1
ATOM 624 N N . SER A 1 86 ? 3.429 -8.575 4.792 1.00 67.19 86 SER A N 1
ATOM 625 C CA . SER A 1 86 ? 4.154 -9.568 5.602 1.00 67.19 86 SER A CA 1
ATOM 626 C C . SER A 1 86 ? 4.886 -10.630 4.774 1.00 67.19 86 SER A C 1
ATOM 628 O O . SER A 1 86 ? 5.782 -11.290 5.289 1.00 67.19 86 SER A O 1
ATOM 630 N N . ALA A 1 87 ? 4.497 -10.831 3.511 1.00 65.12 87 ALA A N 1
ATOM 631 C CA . ALA A 1 87 ? 5.098 -11.832 2.627 1.00 65.12 87 ALA A CA 1
ATOM 632 C C . ALA A 1 87 ? 6.484 -11.426 2.080 1.00 65.12 87 ALA A C 1
ATOM 634 O O . ALA A 1 87 ? 7.225 -12.282 1.607 1.00 65.12 87 ALA A O 1
ATOM 635 N N . GLN A 1 88 ? 6.862 -10.149 2.180 1.00 58.72 88 GLN A N 1
ATOM 636 C CA . GLN A 1 88 ? 8.195 -9.655 1.822 1.00 58.72 88 GLN A CA 1
ATOM 637 C C . GLN A 1 88 ? 9.111 -9.713 3.061 1.00 58.72 88 GLN A C 1
ATOM 639 O O . GLN A 1 88 ? 9.089 -8.819 3.903 1.00 58.72 8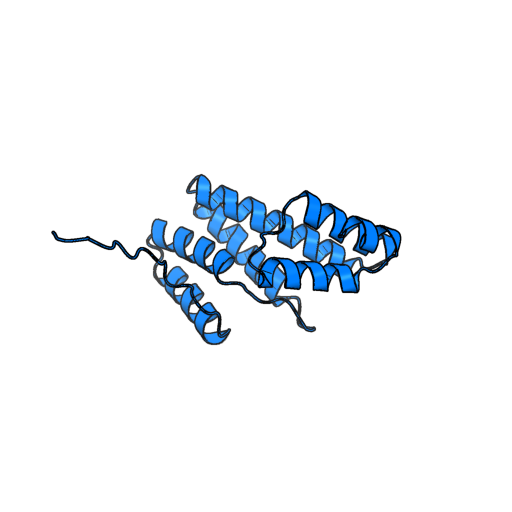8 GLN A O 1
ATOM 644 N N . SER A 1 89 ? 9.887 -10.797 3.209 1.00 49.81 89 SER A N 1
ATOM 645 C CA . SER A 1 89 ? 10.898 -10.969 4.279 1.00 49.81 89 SER A CA 1
ATOM 646 C C . SER A 1 89 ? 12.321 -10.551 3.873 1.00 49.81 89 SER A C 1
ATOM 648 O O . SER A 1 89 ? 13.241 -10.641 4.682 1.00 49.81 89 SER A O 1
ATOM 650 N N . SER A 1 90 ? 12.527 -10.062 2.651 1.00 40.09 90 SER A N 1
ATOM 651 C CA . SER A 1 90 ? 13.793 -9.469 2.214 1.00 40.09 90 SER A CA 1
ATOM 652 C C . SER A 1 90 ? 13.616 -7.962 2.070 1.00 40.09 90 SER A C 1
ATOM 654 O O . SER A 1 90 ? 12.856 -7.534 1.216 1.00 40.09 90 SER A O 1
ATOM 656 N N . ALA A 1 91 ? 14.281 -7.215 2.955 1.00 42.19 91 ALA A N 1
ATOM 657 C CA . ALA A 1 91 ? 14.589 -5.783 2.921 1.00 42.19 91 ALA A CA 1
ATOM 658 C C . ALA A 1 91 ? 13.643 -4.844 2.134 1.00 42.19 91 ALA A C 1
ATOM 660 O O . ALA A 1 91 ? 13.540 -4.901 0.917 1.00 42.19 91 ALA A O 1
ATOM 661 N N . GLN A 1 92 ? 13.122 -3.848 2.859 1.00 45.28 92 GLN A N 1
ATOM 662 C CA . GLN A 1 92 ? 12.537 -2.613 2.325 1.00 45.28 92 GLN A CA 1
ATOM 663 C C . GLN A 1 92 ? 11.069 -2.707 1.866 1.00 45.28 92 GLN A C 1
ATOM 665 O O . GLN A 1 92 ? 10.731 -2.722 0.690 1.00 45.28 92 GLN A O 1
ATOM 670 N N . SER A 1 93 ? 10.154 -2.714 2.840 1.00 43.56 93 SER A N 1
ATOM 671 C CA . SER A 1 93 ? 8.803 -2.188 2.629 1.00 43.56 93 SER A CA 1
ATOM 672 C C . SER A 1 93 ? 8.278 -1.607 3.948 1.00 43.56 93 SER A C 1
ATOM 674 O O . SER A 1 93 ? 7.782 -2.294 4.844 1.00 43.56 93 SER A O 1
ATOM 676 N N . THR A 1 94 ? 8.483 -0.305 4.124 1.00 43.88 94 THR A N 1
ATOM 677 C CA . THR A 1 94 ? 8.077 0.418 5.331 1.00 43.88 94 THR A CA 1
ATOM 678 C C . THR A 1 94 ? 6.554 0.458 5.383 1.00 43.88 94 THR A C 1
ATOM 680 O O . THR A 1 94 ? 5.922 1.140 4.581 1.00 43.88 94 THR A O 1
ATOM 683 N N . LEU A 1 95 ? 5.946 -0.247 6.337 1.00 55.50 95 LEU A N 1
ATOM 684 C CA . LEU A 1 95 ? 4.563 0.021 6.720 1.00 55.50 95 LEU A CA 1
ATOM 685 C C . LEU A 1 95 ? 4.455 1.495 7.118 1.00 55.50 95 LEU A C 1
ATOM 687 O O . LEU A 1 95 ? 5.107 1.924 8.067 1.00 55.50 95 LEU A O 1
ATOM 691 N N . LYS A 1 96 ? 3.677 2.289 6.377 1.00 66.25 96 LYS A N 1
ATOM 692 C CA . LYS A 1 96 ? 3.525 3.720 6.668 1.00 66.25 96 LYS A CA 1
ATOM 693 C C . LYS A 1 96 ? 2.245 3.973 7.439 1.00 66.25 96 LYS A C 1
ATOM 695 O O . LYS A 1 96 ? 1.237 3.290 7.269 1.00 66.25 96 LYS A O 1
ATOM 700 N N . SER A 1 97 ? 2.306 4.999 8.279 1.00 62.53 97 SER A N 1
ATOM 701 C CA . SER A 1 97 ? 1.248 5.393 9.205 1.00 62.53 97 SER A CA 1
ATOM 702 C C . SER A 1 97 ? -0.121 5.565 8.533 1.00 62.53 97 SER A C 1
ATOM 704 O O . SER A 1 97 ? -1.137 5.279 9.149 1.00 62.53 97 SER A O 1
ATOM 706 N N . GLU A 1 98 ? -0.165 5.976 7.263 1.00 67.81 98 GLU A N 1
ATOM 707 C CA . GLU A 1 98 ? -1.399 6.285 6.526 1.00 67.81 98 GLU A CA 1
ATOM 708 C C . GLU A 1 98 ? -2.287 5.070 6.232 1.00 67.81 98 GLU A C 1
ATOM 710 O O . GLU A 1 98 ? -3.498 5.145 6.438 1.00 67.81 98 GLU A O 1
ATOM 715 N N . ASP A 1 99 ? -1.712 3.944 5.797 1.00 72.50 99 ASP A N 1
ATOM 716 C CA . ASP A 1 99 ? -2.479 2.720 5.518 1.00 72.50 99 ASP A CA 1
ATOM 717 C C . ASP A 1 99 ? -3.063 2.152 6.823 1.00 72.50 99 ASP A C 1
ATOM 719 O O . ASP A 1 99 ? -4.215 1.715 6.888 1.00 72.50 99 ASP A O 1
ATOM 723 N N . TYR A 1 100 ? -2.286 2.254 7.902 1.00 73.75 100 TYR A N 1
ATOM 724 C CA . TYR A 1 100 ? -2.716 1.893 9.244 1.00 73.75 100 TYR A CA 1
ATOM 725 C C . TYR A 1 100 ? -3.756 2.844 9.831 1.00 73.75 100 TYR A C 1
ATOM 727 O O . TYR A 1 100 ? -4.664 2.392 10.530 1.00 73.75 100 TYR A O 1
ATOM 735 N N . PHE A 1 101 ? -3.666 4.143 9.552 1.00 76.12 101 PHE A N 1
ATOM 736 C CA . PHE A 1 101 ? -4.681 5.109 9.957 1.00 76.12 101 PHE A CA 1
ATOM 737 C C . PHE A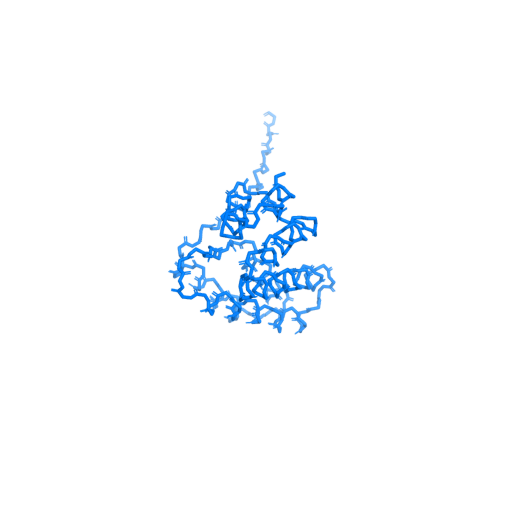 1 101 ? -5.979 4.912 9.198 1.00 76.12 101 PHE A C 1
ATOM 739 O O . PHE A 1 101 ? -7.036 4.953 9.816 1.00 76.12 101 PHE A O 1
ATOM 746 N N . ALA A 1 102 ? -5.920 4.648 7.892 1.00 78.06 102 ALA A N 1
ATOM 747 C CA . ALA A 1 102 ? -7.105 4.310 7.114 1.00 78.06 102 ALA A CA 1
ATOM 748 C C . ALA A 1 102 ? -7.798 3.073 7.706 1.00 78.06 102 ALA A C 1
ATOM 750 O O . ALA A 1 102 ? -9.006 3.095 7.921 1.00 78.06 102 ALA A O 1
ATOM 751 N N . LEU A 1 103 ? -7.030 2.039 8.069 1.00 77.62 103 LEU A N 1
ATOM 752 C CA . LEU A 1 103 ? -7.568 0.854 8.739 1.00 77.62 103 LEU A CA 1
ATOM 753 C C . LEU A 1 103 ? -8.116 1.137 10.137 1.00 77.62 103 LEU A C 1
ATOM 755 O O . LEU A 1 103 ? -9.225 0.716 10.454 1.00 77.62 103 LEU A O 1
ATOM 759 N N . SER A 1 104 ? -7.375 1.883 10.954 1.00 80.56 104 SER A N 1
ATOM 760 C CA . SER A 1 104 ? -7.806 2.278 12.299 1.00 80.56 104 SER A CA 1
ATOM 761 C C . SER A 1 104 ? -9.087 3.103 12.255 1.00 80.56 104 SER A C 1
ATOM 763 O O . SER A 1 104 ? -9.958 2.907 13.091 1.00 80.56 104 SER A O 1
ATOM 765 N N . ASN A 1 105 ? -9.224 4.001 11.278 1.00 81.88 105 ASN A N 1
ATOM 766 C CA . ASN A 1 105 ? -10.410 4.833 11.103 1.00 81.88 105 ASN A CA 1
ATOM 767 C C . ASN A 1 105 ? -11.613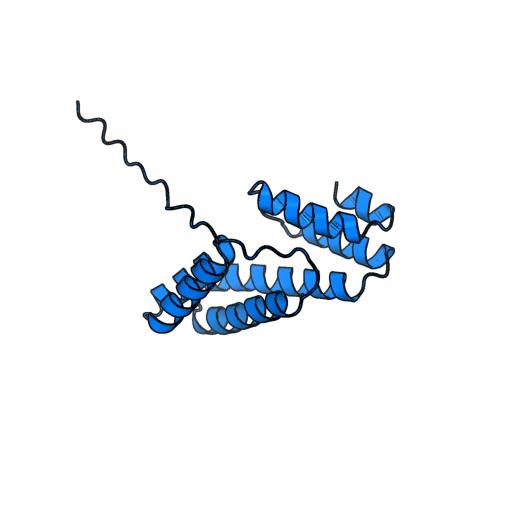 4.004 10.649 1.00 81.88 105 ASN A C 1
ATOM 769 O O . ASN A 1 105 ? -12.704 4.207 11.172 1.00 81.88 105 ASN A O 1
ATOM 773 N N . ILE A 1 106 ? -11.412 3.043 9.740 1.00 81.44 106 ILE A N 1
ATOM 774 C CA . ILE A 1 106 ? -12.461 2.102 9.321 1.00 81.44 106 ILE A CA 1
ATOM 775 C C . ILE A 1 106 ? -12.933 1.236 10.500 1.00 81.44 106 ILE A C 1
ATOM 777 O O . ILE A 1 106 ? -14.127 0.992 10.641 1.00 81.44 106 ILE A O 1
ATOM 781 N N . TYR A 1 107 ? -12.026 0.769 11.363 1.00 82.44 107 TYR A N 1
ATOM 782 C CA . TYR A 1 107 ? -12.420 0.001 12.548 1.00 82.44 107 TYR A CA 1
ATOM 783 C C . TYR A 1 107 ? -13.051 0.873 13.636 1.00 82.44 107 TYR A C 1
ATOM 785 O O . TYR A 1 107 ? -14.016 0.449 14.270 1.00 82.44 107 TYR A O 1
ATOM 793 N N . ALA A 1 108 ? -12.563 2.102 13.822 1.00 81.44 108 ALA A N 1
ATOM 794 C CA . ALA A 1 108 ? -13.125 3.047 14.780 1.00 81.44 108 ALA A CA 1
ATOM 795 C C . ALA A 1 108 ? -14.551 3.470 14.399 1.00 81.44 108 ALA A C 1
ATOM 797 O O . ALA A 1 108 ? -15.415 3.519 15.270 1.00 81.44 108 ALA A O 1
ATOM 798 N N . SER A 1 109 ? -14.830 3.713 13.111 1.00 80.31 109 SER A N 1
ATOM 799 C CA . SER A 1 109 ? -16.187 4.036 12.637 1.00 80.31 109 SER A CA 1
ATOM 800 C C . SER A 1 109 ? -17.169 2.868 12.765 1.00 80.31 109 SER A C 1
ATOM 802 O O . SER A 1 109 ? -18.378 3.077 12.735 1.00 80.31 109 SER A O 1
ATOM 804 N N . ALA A 1 110 ? -16.652 1.653 12.936 1.00 80.12 110 ALA A N 1
ATOM 805 C CA . ALA A 1 110 ? -17.417 0.432 13.140 1.00 80.12 110 ALA A CA 1
ATOM 806 C C . ALA A 1 110 ? -17.559 0.022 14.612 1.00 80.12 110 ALA A C 1
ATOM 808 O O . ALA A 1 110 ? -18.030 -1.081 14.878 1.00 80.12 110 ALA A O 1
ATOM 809 N N . GLU A 1 111 ? -17.075 0.845 15.551 1.00 82.56 111 GLU A N 1
ATOM 810 C CA . GLU A 1 111 ? -17.014 0.543 16.992 1.00 82.56 111 GLU A CA 1
ATOM 811 C C . GLU A 1 111 ? -16.215 -0.733 17.336 1.00 82.56 111 GLU A C 1
ATOM 813 O O . GLU A 1 111 ? -16.321 -1.295 18.427 1.00 82.56 111 GLU A O 1
ATOM 818 N N . ARG A 1 112 ? -15.347 -1.182 16.421 1.00 79.50 112 ARG A N 1
ATOM 819 C CA . ARG A 1 112 ? -14.503 -2.375 16.578 1.00 79.50 112 ARG A CA 1
ATOM 820 C C . ARG A 1 112 ? -13.181 -2.020 17.255 1.00 79.50 112 ARG A C 1
ATOM 822 O O . ARG A 1 112 ? -12.109 -2.082 16.657 1.00 79.50 112 ARG A O 1
ATOM 829 N N . TRP A 1 113 ? -13.258 -1.617 18.520 1.00 81.25 113 TRP A N 1
ATOM 830 C CA . TRP A 1 113 ? -12.111 -1.100 19.276 1.00 81.25 113 TRP A CA 1
ATOM 831 C C . TRP A 1 113 ? -10.996 -2.124 19.513 1.00 81.25 113 TRP A C 1
ATOM 833 O O . TRP A 1 113 ? -9.832 -1.739 19.574 1.00 81.25 113 TRP A O 1
ATOM 843 N N . GLU A 1 114 ? -11.325 -3.415 19.583 1.00 82.75 114 GLU A N 1
ATOM 844 C CA . GLU A 1 114 ? -10.332 -4.497 19.669 1.00 82.75 114 GLU A CA 1
ATOM 845 C C . GLU A 1 114 ? -9.430 -4.531 18.426 1.00 82.75 114 GLU A C 1
ATOM 847 O O . GLU A 1 114 ? -8.207 -4.609 18.540 1.00 82.75 114 GLU A O 1
ATOM 852 N N . ASP A 1 115 ? -10.016 -4.384 17.235 1.00 80.38 115 ASP A N 1
ATOM 853 C CA . ASP A 1 115 ? -9.268 -4.329 15.979 1.00 80.38 115 ASP A CA 1
ATOM 854 C C . ASP A 1 115 ? -8.471 -3.023 15.845 1.00 80.38 115 ASP A C 1
ATOM 856 O O . ASP A 1 115 ? -7.341 -3.038 15.351 1.00 80.38 115 ASP A O 1
ATOM 860 N N . VAL A 1 116 ? -9.016 -1.896 16.325 1.00 81.81 116 VAL A N 1
ATOM 861 C CA . VAL A 1 116 ? -8.276 -0.624 16.420 1.00 81.81 116 VAL A CA 1
ATOM 862 C C . VAL A 1 116 ? -7.041 -0.792 17.301 1.00 81.81 116 VAL A C 1
ATOM 864 O O . VAL A 1 116 ? -5.957 -0.340 16.930 1.00 81.81 116 VAL A O 1
ATOM 867 N N . GLU A 1 117 ? -7.185 -1.435 18.458 1.00 82.44 117 GLU A N 1
ATOM 868 C CA . GLU A 1 117 ? -6.069 -1.639 19.375 1.00 82.44 117 GLU A CA 1
ATOM 869 C C . GLU A 1 117 ? -5.039 -2.603 18.789 1.00 82.44 117 GLU A C 1
ATOM 871 O O . GLU A 1 117 ? -3.853 -2.291 18.830 1.00 82.44 117 GLU A O 1
ATOM 876 N N . MET A 1 118 ? -5.455 -3.700 18.145 1.00 83.06 118 MET A N 1
ATOM 877 C CA . MET A 1 118 ? -4.523 -4.577 17.422 1.00 83.06 118 MET A CA 1
ATOM 878 C C . MET A 1 118 ? -3.717 -3.810 16.373 1.00 83.06 118 MET A C 1
ATOM 880 O O . MET A 1 118 ? -2.492 -3.923 16.326 1.00 83.06 118 MET A O 1
ATOM 884 N N . VAL A 1 119 ? -4.384 -2.987 15.559 1.00 78.12 119 VAL A N 1
ATOM 885 C CA . VAL A 1 119 ? -3.706 -2.155 14.560 1.00 78.12 119 VAL A CA 1
ATOM 886 C C . VAL A 1 119 ? -2.729 -1.182 15.228 1.00 78.12 119 VAL A C 1
ATOM 888 O O . VAL A 1 119 ? -1.594 -1.046 14.778 1.00 78.12 119 VAL A O 1
ATOM 891 N N . ARG A 1 120 ? -3.119 -0.537 16.331 1.00 79.12 120 ARG A N 1
ATOM 892 C CA . ARG A 1 120 ? -2.249 0.387 17.076 1.00 79.12 120 ARG A CA 1
ATOM 893 C C . ARG A 1 120 ? -1.066 -0.307 17.748 1.00 79.12 120 ARG A C 1
ATOM 895 O O . ARG A 1 120 ? 0.003 0.293 17.833 1.00 79.12 120 ARG A O 1
ATOM 902 N N . GLN A 1 121 ? -1.227 -1.539 18.216 1.00 79.69 121 GLN A N 1
ATOM 903 C CA . GLN A 1 121 ? -0.131 -2.336 18.769 1.00 79.69 121 GLN A CA 1
ATOM 904 C C . GLN A 1 121 ? 0.867 -2.724 17.678 1.00 79.69 121 GLN A C 1
ATOM 906 O O . GLN A 1 121 ? 2.067 -2.551 17.870 1.00 79.69 121 GLN A O 1
ATOM 911 N N . GLU A 1 122 ? 0.391 -3.117 16.497 1.00 74.19 122 GLU A N 1
ATOM 912 C CA . GLU A 1 122 ? 1.254 -3.374 15.338 1.00 74.19 122 GLU A CA 1
ATOM 913 C C . GLU A 1 122 ? 2.053 -2.128 14.916 1.00 74.19 122 GLU A C 1
ATOM 915 O O . GLU A 1 122 ? 3.249 -2.228 14.643 1.00 74.19 122 GLU A O 1
ATOM 920 N N . ILE A 1 123 ? 1.435 -0.938 14.933 1.00 74.31 123 ILE A N 1
ATOM 921 C CA . ILE A 1 123 ? 2.121 0.347 14.685 1.00 74.31 123 ILE A CA 1
ATOM 922 C C . ILE A 1 123 ? 3.262 0.561 15.693 1.00 74.31 123 ILE A C 1
ATOM 924 O O . ILE A 1 123 ? 4.367 0.932 15.295 1.00 74.31 123 ILE A O 1
ATOM 928 N N . LYS A 1 124 ? 3.015 0.299 16.987 1.00 76.75 124 LYS A N 1
ATOM 929 C CA . LYS A 1 124 ? 4.019 0.439 18.058 1.00 76.75 124 LYS A CA 1
ATOM 930 C C . LYS A 1 124 ? 5.165 -0.558 17.902 1.00 76.75 124 LYS A C 1
ATOM 932 O O . LYS A 1 124 ? 6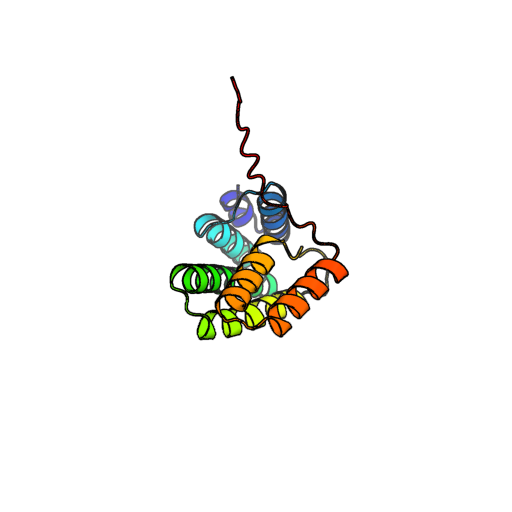.321 -0.153 17.953 1.00 76.75 124 LYS A O 1
ATOM 937 N N . VAL A 1 125 ? 4.852 -1.838 17.687 1.00 76.44 125 VAL A N 1
ATOM 938 C CA . VAL A 1 125 ? 5.848 -2.912 17.506 1.00 76.44 125 VAL A CA 1
ATOM 939 C C . VAL A 1 125 ? 6.758 -2.618 16.316 1.00 76.44 125 VAL A C 1
ATOM 941 O O . VAL A 1 125 ? 7.954 -2.892 16.365 1.00 76.44 125 VAL A O 1
ATOM 944 N N . LYS A 1 126 ? 6.207 -2.019 15.258 1.00 70.69 126 LYS A N 1
ATOM 945 C CA . LYS A 1 126 ? 6.943 -1.673 14.039 1.00 70.69 126 LYS A CA 1
ATOM 946 C C . LYS A 1 126 ? 7.603 -0.293 14.082 1.00 70.69 126 LYS A C 1
ATOM 948 O O . LYS A 1 126 ? 8.219 0.095 13.094 1.00 70.69 126 LYS A O 1
ATOM 953 N N . GLY A 1 127 ? 7.487 0.441 15.193 1.00 66.69 127 GLY A N 1
ATOM 954 C CA . GLY A 1 127 ? 8.123 1.749 15.377 1.00 66.69 127 GLY A CA 1
ATOM 955 C C . GLY A 1 127 ? 7.615 2.832 14.422 1.00 66.69 127 GLY A C 1
ATOM 956 O O . GLY A 1 127 ? 8.374 3.716 14.036 1.00 66.69 127 GLY A O 1
ATOM 957 N N . ILE A 1 128 ? 6.353 2.757 13.996 1.00 67.12 128 ILE A N 1
ATOM 958 C CA . ILE A 1 128 ? 5.789 3.700 13.026 1.00 67.12 128 ILE A CA 1
ATOM 959 C C . ILE A 1 128 ? 5.366 4.978 13.751 1.00 67.12 128 ILE A C 1
ATOM 961 O O . ILE A 1 128 ? 4.488 4.957 14.616 1.00 67.12 128 ILE A O 1
ATOM 965 N N . GLU A 1 129 ? 5.967 6.106 13.377 1.00 60.88 129 GLU A N 1
ATOM 966 C CA . GLU A 1 129 ? 5.618 7.407 13.944 1.00 60.88 129 GLU A CA 1
ATOM 967 C C . GLU A 1 129 ? 4.257 7.891 13.426 1.00 60.88 129 GLU A C 1
ATOM 969 O O . GLU A 1 129 ? 4.066 8.179 12.241 1.00 60.88 129 GLU A O 1
ATOM 974 N N . SER A 1 130 ? 3.300 8.014 14.346 1.00 53.03 130 SER A N 1
ATOM 975 C CA . SER A 1 130 ? 2.033 8.687 14.090 1.00 53.03 130 SER A CA 1
ATOM 976 C C . SER A 1 130 ? 2.283 10.192 13.993 1.00 53.03 130 SER A C 1
ATOM 978 O O . SER A 1 130 ? 2.616 10.825 14.997 1.00 53.03 130 SER A O 1
ATOM 980 N N . LYS A 1 131 ? 2.097 10.796 12.810 1.00 47.56 131 LYS A N 1
ATOM 981 C CA . LYS A 1 131 ? 1.946 12.256 12.717 1.00 47.56 131 LYS A CA 1
ATOM 982 C C . LYS A 1 131 ? 0.660 12.630 13.451 1.00 47.56 131 LYS A C 1
ATOM 984 O O . LYS A 1 131 ? -0.424 12.565 12.875 1.00 47.56 131 LYS A O 1
ATOM 989 N N . ALA A 1 132 ? 0.778 12.991 14.728 1.00 41.59 132 ALA A N 1
ATOM 990 C CA . ALA A 1 132 ? -0.304 13.615 15.473 1.00 41.59 132 ALA A CA 1
ATOM 991 C C . ALA A 1 132 ? -0.831 14.791 14.637 1.00 41.59 132 ALA A C 1
ATOM 993 O O . ALA A 1 132 ? -0.055 15.638 14.195 1.00 41.59 132 ALA A O 1
ATOM 994 N N . GLY A 1 133 ? -2.131 14.789 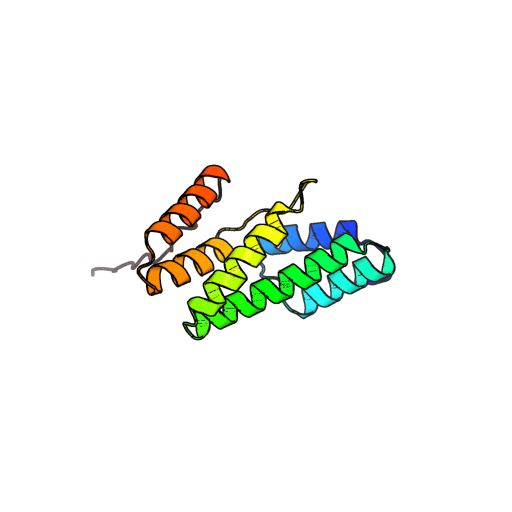14.338 1.00 40.22 133 GLY A N 1
ATOM 995 C CA . GLY A 1 133 ? -2.739 15.787 13.469 1.00 40.22 133 GLY A CA 1
ATOM 996 C C . GLY A 1 133 ? -2.480 17.196 13.996 1.00 40.22 133 GLY A C 1
ATOM 997 O O . GLY A 1 133 ? -2.989 17.571 15.049 1.00 40.22 133 GLY A O 1
ATOM 998 N N . CYS A 1 134 ? -1.705 17.990 13.258 1.00 40.59 134 CYS A N 1
ATOM 999 C CA . CYS A 1 134 ? -1.564 19.418 13.511 1.00 40.59 134 CYS A CA 1
ATOM 1000 C C . CYS A 1 134 ? -2.879 20.124 13.154 1.00 40.59 134 CYS A C 1
ATOM 1002 O O . CYS A 1 134 ? -3.042 20.639 12.053 1.00 40.59 134 CYS A O 1
ATOM 1004 N N . SER A 1 135 ? -3.823 20.160 14.091 1.00 39.91 135 SER A N 1
ATOM 1005 C CA . SER A 1 135 ? -4.795 21.249 14.184 1.00 39.91 135 SER A CA 1
ATOM 1006 C C . SER A 1 135 ? -4.379 22.141 15.344 1.00 39.91 135 SER A C 1
ATOM 1008 O O . SER A 1 135 ? -4.972 22.122 16.418 1.00 39.91 135 SER A O 1
ATOM 1010 N N . SER A 1 136 ? -3.320 22.922 15.137 1.00 43.66 136 SER A N 1
ATOM 1011 C CA . SER A 1 136 ? -3.093 24.101 15.965 1.00 43.66 136 SER A CA 1
ATOM 1012 C C . SER A 1 136 ? -4.143 25.130 15.568 1.00 43.66 136 SER A C 1
ATOM 1014 O O . SER A 1 136 ? -3.941 25.920 14.650 1.00 43.66 136 SER A O 1
ATOM 1016 N N . VAL A 1 137 ? -5.291 25.111 16.245 1.00 42.53 137 VAL A N 1
ATOM 1017 C CA . VAL A 1 137 ? -6.177 26.272 16.254 1.00 42.53 137 VAL A CA 1
ATOM 1018 C C . VAL A 1 137 ? -5.452 27.333 17.075 1.00 42.53 137 VAL A C 1
ATOM 1020 O O . VAL A 1 137 ? -5.548 27.369 18.299 1.00 42.53 137 VAL A O 1
ATOM 1023 N N . GLN A 1 138 ? -4.656 28.170 16.409 1.00 42.84 138 GLN A N 1
ATOM 1024 C CA . GLN A 1 138 ? -4.219 29.432 16.990 1.00 42.84 138 GLN A CA 1
ATOM 1025 C C . GLN A 1 138 ? -5.462 30.310 17.125 1.00 42.84 138 GLN A C 1
ATOM 1027 O O . GLN A 1 138 ? -5.845 31.031 16.207 1.00 42.84 138 GLN A O 1
ATOM 1032 N N . THR A 1 139 ? -6.116 30.251 18.281 1.00 38.53 139 THR A N 1
ATOM 1033 C CA . THR A 1 139 ? -6.980 31.347 18.700 1.00 38.53 139 THR A CA 1
ATOM 1034 C C . THR A 1 139 ? -6.062 32.520 19.020 1.00 38.53 139 THR A C 1
ATOM 1036 O O . THR A 1 139 ? -5.508 32.609 20.115 1.00 38.53 139 THR A O 1
ATOM 1039 N N . SER A 1 140 ? -5.860 33.407 18.046 1.00 36.66 140 SER A N 1
ATOM 1040 C CA . SER A 1 140 ? -5.426 34.770 18.333 1.00 36.66 140 SER A CA 1
ATOM 1041 C C . SER A 1 140 ? -6.550 35.418 19.143 1.00 36.66 140 SER A C 1
ATOM 1043 O O . SER A 1 140 ? -7.570 35.843 18.605 1.00 36.66 140 SER A O 1
ATOM 1045 N N . SER A 1 141 ? -6.408 35.377 20.467 1.00 41.97 141 SER A N 1
ATOM 1046 C CA . SER A 1 141 ? -7.134 36.280 21.349 1.00 41.97 141 SER A CA 1
ATOM 1047 C C . SER A 1 141 ? -6.481 37.656 21.235 1.00 41.97 141 SER A C 1
ATOM 1049 O O . SER A 1 141 ? -5.254 37.743 21.193 1.00 41.97 141 SER A O 1
ATOM 1051 N N . ARG A 1 142 ? -7.347 38.666 21.133 1.00 46.19 142 ARG A N 1
ATOM 1052 C CA . ARG A 1 142 ? -7.089 40.104 20.965 1.00 46.19 142 ARG A CA 1
ATOM 1053 C C . ARG A 1 142 ? -5.963 40.675 21.815 1.00 46.19 142 ARG A C 1
ATOM 1055 O O . ARG A 1 142 ? -5.868 40.274 22.995 1.00 46.19 142 ARG A O 1
#

Sequence (142 aa):
MATGLAIHGKGNEALELLDVMEGSGIKPNAVTFTGLLSACCHSGLLEEGLYLFHLMKSKSLLSACNLHGDVAMGDKVGKKLLRIQSAQSSAQSTLKSEDYFALSNIYASAERWEDVEMVRQEIKVKGIESKAGCSSVQTSSR

InterPro domains:
  IPR002885 Pentatricopeptide repeat [PF13041] (4-42)
  IPR002885 Pentatricopeptide repeat [PS51375] (29-63)
  IPR002885 Pentatricopeptide repeat [TIGR00756] (31-60)
  IPR011990 Tetratricopeptide-like helical domain superfamily [G3DSA:1.25.40.10] (1-142)
  IPR046848 E motif [PF20431] (97-138)
  IPR046960 Pentatricopeptide repeat-containing protein At4g14850-like, plant [PTHR47926] (1-59)

pLDDT: mean 74.97, std 14.91, range [36.66, 90.69]

Radius of gyration: 17.29 Å; Cα contacts (8 Å, |Δi|>4): 142; chains: 1; bounding box: 34×52×42 Å